Protein AF-A0A533WLJ4-F1 (afdb_monomer)

Mean predicted aligned error: 11.66 Å

Radius of gyration: 16.42 Å; Cα contacts (8 Å, |Δi|>4): 34; chains: 1; bounding box: 49×29×37 Å

Sequence (74 aa):
DDPAADKYPSCAACWKEWTTYAVTVMNELRLDMSLPEHRKALRKYERAFFGLEKGIGEIEKKPDNPEGQHGHHH

Foldseek 3Di:
DDVVPVVAPDDPVLVVVLVVVLVVVCVVVVQDPVDPVSVVVSVVVVCVSSVVDPPPDDPPPPPPDDDDDDDDDD

Nearest PDB structures (foldseek):
  1yhd-assembly1_A  TM=7.014E-01  e=3.119E-02  Escherichia coli
  1t07-assembly1_A  TM=8.263E-01  e=1.343E-01  Pseudomonas aeruginosa

pLDDT: mean 74.48, std 18.74, range [39.53, 94.44]

Secondary structure (DSSP, 8-state):
--TTGGGSS--HHHHHHHHHHHHHHHHHTT--TTSHHHHHHHHHHHHHHTT-STTS------------------

Structure (mmCIF, N/CA/C/O backbone):
data_AF-A0A533WLJ4-F1
#
_entry.id   AF-A0A533WLJ4-F1
#
loop_
_atom_site.group_PDB
_atom_site.id
_atom_site.type_symbol
_atom_site.label_atom_id
_atom_site.label_alt_id
_atom_site.label_comp_id
_atom_site.label_asym_id
_atom_site.label_entity_id
_atom_site.label_seq_id
_atom_site.pdbx_PDB_ins_code
_atom_site.Cartn_x
_atom_site.Cartn_y
_atom_site.Cartn_z
_atom_site.occupancy
_atom_site.B_iso_or_equiv
_atom_site.auth_seq_id
_atom_site.auth_comp_id
_atom_site.auth_asym_id
_atom_site.auth_atom_id
_atom_site.pdbx_PDB_model_num
ATOM 1 N N . ASP A 1 1 ? 1.132 -15.410 -8.191 1.00 56.62 1 ASP A N 1
ATOM 2 C CA . ASP A 1 1 ? 0.682 -14.142 -8.772 1.00 56.62 1 ASP A CA 1
ATOM 3 C C . ASP A 1 1 ? -0.353 -13.535 -7.845 1.00 56.62 1 ASP A C 1
ATOM 5 O O . ASP A 1 1 ? -1.150 -14.299 -7.304 1.00 56.62 1 ASP A O 1
ATOM 9 N N . ASP A 1 2 ? -0.261 -12.240 -7.549 1.00 67.00 2 ASP A N 1
ATOM 10 C CA . ASP A 1 2 ? -1.197 -11.583 -6.631 1.00 67.00 2 ASP A CA 1
ATOM 11 C C . ASP A 1 2 ? -2.381 -11.054 -7.455 1.00 67.00 2 ASP A C 1
ATOM 13 O O . ASP A 1 2 ? -2.182 -10.149 -8.263 1.00 67.00 2 ASP A O 1
ATOM 17 N N . PRO A 1 3 ? -3.612 -11.566 -7.276 1.00 75.50 3 PRO A N 1
ATOM 18 C CA . PRO A 1 3 ? -4.760 -11.169 -8.096 1.00 75.50 3 PRO A CA 1
ATOM 19 C C . PRO A 1 3 ? -5.163 -9.695 -7.908 1.00 75.50 3 PRO A C 1
ATOM 21 O O . PRO A 1 3 ? -6.046 -9.191 -8.605 1.00 75.50 3 PRO A O 1
ATOM 24 N N . ALA A 1 4 ? -4.575 -8.981 -6.940 1.00 72.44 4 ALA A N 1
ATOM 25 C CA . ALA A 1 4 ? -4.730 -7.537 -6.840 1.00 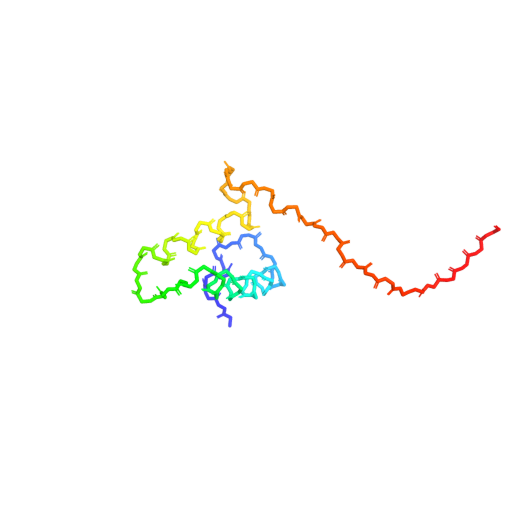72.44 4 ALA A CA 1
ATOM 26 C C . ALA A 1 4 ? -3.859 -6.776 -7.853 1.00 72.44 4 ALA A C 1
ATOM 28 O O . ALA A 1 4 ? -4.262 -5.679 -8.241 1.00 72.44 4 ALA A O 1
ATOM 29 N N . ALA A 1 5 ? -2.741 -7.349 -8.314 1.00 76.00 5 ALA A N 1
ATOM 30 C CA . ALA A 1 5 ? -1.847 -6.738 -9.299 1.00 76.00 5 ALA A CA 1
ATOM 31 C C . ALA A 1 5 ? -2.549 -6.506 -10.645 1.00 76.00 5 ALA A C 1
ATOM 33 O O . ALA A 1 5 ? -2.400 -5.439 -11.235 1.00 76.00 5 ALA A O 1
ATOM 34 N N . ASP A 1 6 ? -3.407 -7.444 -11.063 1.00 77.44 6 ASP A N 1
ATOM 35 C CA . ASP A 1 6 ? -4.186 -7.380 -12.313 1.00 77.44 6 ASP A CA 1
ATOM 36 C C . ASP A 1 6 ? -5.135 -6.174 -12.392 1.00 77.44 6 ASP A C 1
ATOM 38 O O . ASP A 1 6 ? -5.600 -5.793 -13.466 1.00 77.44 6 ASP A O 1
ATOM 42 N N . LYS A 1 7 ? -5.456 -5.558 -11.247 1.00 76.81 7 LYS A N 1
ATOM 43 C CA . LYS A 1 7 ? -6.347 -4.391 -11.176 1.00 76.81 7 LYS A CA 1
ATOM 44 C C . LYS A 1 7 ? -5.634 -3.081 -11.499 1.00 76.81 7 LYS A C 1
ATOM 46 O O . LYS A 1 7 ? -6.302 -2.063 -11.677 1.00 76.81 7 LYS A O 1
ATOM 51 N N . TYR A 1 8 ? -4.305 -3.095 -11.546 1.00 74.00 8 TYR A N 1
ATOM 52 C CA . TYR A 1 8 ? -3.483 -1.917 -11.770 1.00 74.00 8 TYR A CA 1
ATOM 53 C C . TYR A 1 8 ? -2.811 -2.004 -13.143 1.00 74.00 8 TYR A C 1
ATOM 55 O O . TYR A 1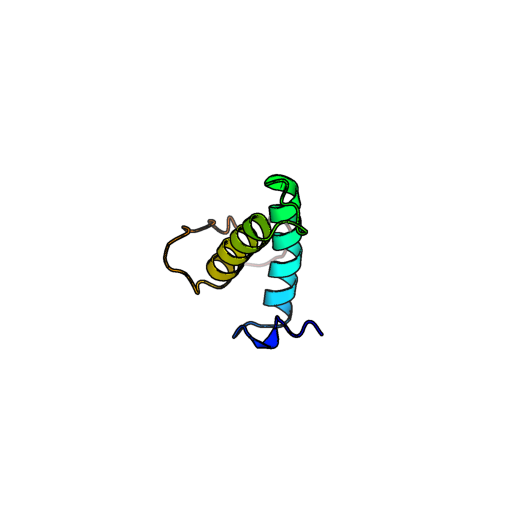 8 ? -2.217 -3.032 -13.460 1.00 74.00 8 TYR A O 1
ATOM 63 N N . PRO A 1 9 ? -2.827 -0.929 -13.955 1.00 74.81 9 PRO A N 1
ATOM 64 C CA . PRO A 1 9 ? -2.073 -0.865 -15.206 1.00 74.81 9 PRO A CA 1
ATOM 65 C C . PRO A 1 9 ? -0.577 -0.658 -14.904 1.00 74.81 9 PRO A C 1
ATOM 67 O O . PRO A 1 9 ? 0.014 0.359 -15.260 1.00 74.81 9 PRO A O 1
ATOM 70 N N . SER A 1 10 ? 0.025 -1.592 -14.169 1.00 71.62 10 SER A N 1
ATOM 71 C CA . SER A 1 10 ? 1.394 -1.517 -13.664 1.00 71.62 10 SER A CA 1
ATOM 72 C C . SER A 1 10 ? 2.184 -2.765 -14.035 1.00 71.62 10 SER A C 1
ATOM 74 O O . SER A 1 10 ? 1.630 -3.844 -14.231 1.00 71.62 10 SER A O 1
ATOM 76 N N . CYS A 1 11 ? 3.500 -2.612 -14.151 1.00 83.12 11 CYS A N 1
ATOM 77 C CA . CYS A 1 11 ? 4.392 -3.720 -14.443 1.00 83.12 11 CYS A CA 1
ATOM 78 C C . CYS A 1 11 ? 4.560 -4.647 -13.223 1.00 83.12 11 CYS A C 1
ATOM 80 O O . CYS A 1 11 ? 4.454 -4.200 -12.082 1.00 83.12 11 CYS A O 1
ATOM 82 N N . ALA A 1 12 ? 4.911 -5.921 -13.433 1.00 81.94 12 ALA A N 1
ATOM 83 C CA . ALA A 1 12 ? 5.144 -6.859 -12.325 1.00 81.94 12 ALA A CA 1
ATOM 84 C C . ALA 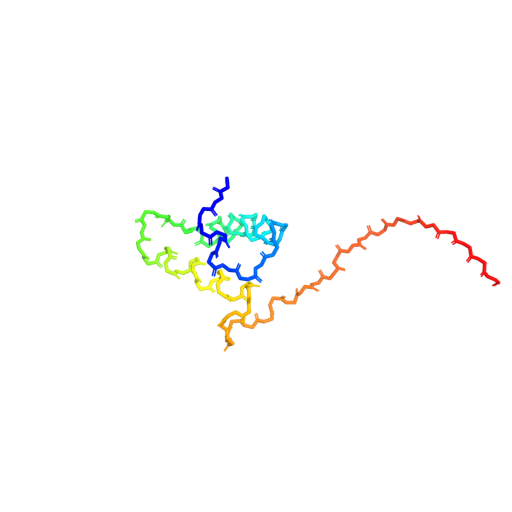A 1 12 ? 6.227 -6.366 -11.336 1.00 81.94 12 ALA A C 1
ATOM 86 O O . ALA A 1 12 ? 6.113 -6.569 -10.127 1.00 81.94 12 ALA A O 1
ATOM 87 N N . ALA A 1 13 ? 7.253 -5.662 -11.832 1.00 84.06 13 ALA A N 1
ATOM 88 C CA . ALA A 1 13 ? 8.269 -5.027 -10.989 1.00 84.06 13 ALA A CA 1
ATOM 89 C C . ALA A 1 13 ? 7.694 -3.871 -10.147 1.00 84.06 13 ALA A C 1
ATOM 91 O O . ALA A 1 13 ? 7.975 -3.776 -8.958 1.00 84.06 13 ALA A O 1
ATOM 92 N N . CYS A 1 14 ? 6.806 -3.070 -10.736 1.00 84.31 14 CYS A N 1
ATOM 93 C CA . CYS A 1 14 ? 6.125 -1.946 -10.106 1.00 84.31 14 CYS A CA 1
ATOM 94 C C . CYS A 1 14 ? 5.238 -2.424 -8.940 1.00 84.31 14 CYS A C 1
ATOM 96 O O . CYS A 1 14 ? 5.219 -1.821 -7.867 1.00 84.31 14 CYS A O 1
ATOM 98 N N . TRP A 1 15 ? 4.537 -3.549 -9.127 1.00 86.69 15 TRP A N 1
ATOM 99 C CA . TRP A 1 15 ? 3.767 -4.189 -8.061 1.00 86.69 15 TRP A CA 1
ATOM 100 C C . TRP A 1 15 ? 4.668 -4.713 -6.936 1.00 86.69 15 TRP A C 1
ATOM 102 O O . TRP A 1 15 ? 4.366 -4.537 -5.757 1.00 86.69 15 TRP A O 1
ATOM 112 N N . LYS A 1 16 ? 5.821 -5.300 -7.278 1.00 88.69 16 LYS A N 1
ATOM 113 C CA . LYS A 1 16 ? 6.803 -5.769 -6.290 1.00 88.69 16 LYS A CA 1
ATOM 114 C C . LYS A 1 16 ? 7.376 -4.618 -5.451 1.00 88.69 16 LYS A C 1
ATOM 116 O O . LYS A 1 16 ? 7.500 -4.751 -4.231 1.00 88.69 16 LYS A O 1
ATOM 121 N N . GLU A 1 17 ? 7.665 -3.479 -6.074 1.00 89.75 17 GLU A N 1
ATOM 122 C CA . GLU A 1 17 ? 8.066 -2.256 -5.366 1.00 89.75 17 GLU A CA 1
ATOM 123 C C . GLU A 1 17 ? 6.971 -1.788 -4.403 1.00 89.75 17 GLU A C 1
ATOM 125 O O . GLU A 1 17 ? 7.251 -1.572 -3.222 1.00 89.75 17 GLU A O 1
ATOM 130 N N . TRP A 1 18 ? 5.716 -1.738 -4.866 1.00 89.44 18 TRP A N 1
ATOM 131 C CA . TRP A 1 18 ? 4.575 -1.417 -4.009 1.00 89.44 18 TRP A CA 1
ATOM 132 C C . TRP A 1 18 ? 4.475 -2.364 -2.810 1.00 89.44 18 TRP A C 1
ATOM 134 O O . TRP A 1 18 ? 4.340 -1.889 -1.690 1.00 89.44 18 TRP A O 1
ATOM 144 N N . THR A 1 19 ? 4.596 -3.685 -2.989 1.00 89.69 19 THR A N 1
ATOM 145 C CA . THR A 1 19 ? 4.502 -4.630 -1.857 1.00 89.69 19 THR A CA 1
ATOM 146 C C . THR A 1 19 ? 5.584 -4.401 -0.802 1.00 89.69 19 THR A C 1
ATOM 148 O O . THR A 1 19 ? 5.303 -4.487 0.392 1.00 89.69 19 THR A O 1
ATOM 151 N N . THR A 1 20 ? 6.800 -4.042 -1.225 1.00 91.44 20 THR A N 1
ATOM 152 C CA . THR A 1 20 ? 7.893 -3.695 -0.305 1.00 91.44 20 THR A CA 1
ATOM 153 C C . THR A 1 20 ? 7.566 -2.409 0.448 1.00 91.44 20 THR A C 1
ATOM 155 O O . THR A 1 20 ? 7.643 -2.362 1.674 1.00 91.44 20 THR A O 1
ATOM 158 N N . TYR A 1 21 ? 7.129 -1.380 -0.279 1.00 90.31 21 TYR A N 1
ATOM 159 C CA . TYR A 1 21 ? 6.748 -0.101 0.305 1.00 90.31 21 TYR A CA 1
ATOM 160 C C . TYR A 1 21 ? 5.540 -0.226 1.248 1.00 90.31 21 TYR A C 1
ATOM 162 O O . TYR A 1 21 ? 5.529 0.370 2.321 1.00 90.31 21 TYR A O 1
ATOM 170 N N . ALA A 1 22 ? 4.556 -1.060 0.909 1.00 90.50 22 ALA A N 1
ATOM 171 C CA . ALA A 1 22 ? 3.380 -1.327 1.727 1.00 90.50 22 ALA A CA 1
ATOM 172 C C . ALA A 1 22 ? 3.759 -1.910 3.095 1.00 90.50 22 ALA A C 1
ATOM 174 O O . ALA A 1 22 ? 3.178 -1.509 4.101 1.00 90.50 22 ALA A O 1
ATOM 175 N N . VAL A 1 23 ? 4.756 -2.803 3.160 1.00 91.19 23 VAL A N 1
ATOM 176 C CA . VAL A 1 23 ? 5.282 -3.321 4.435 1.00 91.19 23 VAL A CA 1
ATOM 177 C C . VAL A 1 23 ? 5.907 -2.205 5.268 1.00 91.19 23 VAL A C 1
ATOM 179 O O . VAL A 1 23 ? 5.622 -2.111 6.462 1.00 91.19 23 VAL A O 1
ATOM 182 N N . THR A 1 24 ? 6.682 -1.314 4.649 1.00 91.19 24 THR A N 1
ATOM 183 C CA . THR A 1 24 ? 7.234 -0.136 5.332 1.00 91.19 24 THR A CA 1
ATOM 184 C C . THR A 1 24 ? 6.125 0.759 5.882 1.00 91.19 24 THR A C 1
ATOM 186 O O . THR A 1 24 ? 6.141 1.092 7.061 1.00 91.19 24 THR A O 1
ATOM 189 N N . VAL A 1 25 ? 5.109 1.083 5.078 1.00 90.19 25 VAL A N 1
ATOM 190 C CA . VAL A 1 25 ? 3.959 1.896 5.511 1.00 90.19 25 VAL A CA 1
ATOM 191 C C . VAL A 1 25 ? 3.215 1.236 6.674 1.00 90.19 25 VAL A C 1
ATOM 193 O O . VAL A 1 25 ? 2.865 1.914 7.639 1.00 90.19 25 VAL A O 1
ATOM 196 N N . MET A 1 26 ? 2.995 -0.082 6.615 1.00 91.12 26 MET A N 1
ATOM 197 C CA . MET A 1 26 ? 2.346 -0.826 7.698 1.00 91.12 26 MET A CA 1
ATOM 198 C C . MET A 1 26 ? 3.146 -0.759 9.002 1.00 91.12 26 MET A C 1
ATOM 200 O O . MET A 1 26 ? 2.553 -0.557 10.060 1.00 91.12 26 MET A O 1
ATOM 204 N N . ASN A 1 27 ? 4.471 -0.885 8.932 1.00 92.25 27 ASN A N 1
ATOM 205 C CA . ASN A 1 27 ? 5.336 -0.864 10.110 1.00 92.25 27 ASN A CA 1
ATOM 206 C C . ASN A 1 27 ? 5.473 0.544 10.710 1.00 92.25 27 ASN A C 1
ATOM 208 O O . ASN A 1 27 ? 5.272 0.714 11.913 1.00 92.25 27 ASN A O 1
ATOM 212 N N . GLU A 1 28 ? 5.752 1.554 9.882 1.00 91.62 28 GLU A N 1
ATOM 213 C CA . GLU A 1 28 ? 5.974 2.939 10.322 1.00 91.62 28 GLU A CA 1
ATOM 214 C C . GLU A 1 28 ? 4.701 3.572 10.901 1.00 91.62 28 GLU A C 1
ATOM 216 O O . GLU A 1 28 ? 4.738 4.221 11.945 1.00 91.62 28 GLU A O 1
ATOM 221 N N . LEU A 1 29 ? 3.545 3.335 10.270 1.00 89.88 29 LEU A N 1
ATOM 222 C CA . LEU A 1 29 ? 2.252 3.843 10.748 1.00 89.88 29 LEU A CA 1
ATOM 223 C C . LEU A 1 29 ? 1.564 2.901 11.748 1.00 89.88 29 LEU A C 1
ATOM 225 O O . LEU A 1 29 ? 0.466 3.207 12.212 1.00 89.88 29 LEU A O 1
ATOM 229 N N . ARG A 1 30 ? 2.187 1.757 12.067 1.00 92.44 30 ARG A N 1
ATOM 230 C CA . ARG A 1 30 ? 1.636 0.688 12.919 1.00 92.44 30 ARG A CA 1
ATOM 231 C C . ARG A 1 30 ? 0.210 0.287 12.525 1.00 92.44 30 ARG A C 1
ATOM 233 O O . ARG A 1 30 ? -0.691 0.201 13.360 1.00 92.44 30 ARG A O 1
ATOM 240 N N . LEU A 1 31 ? 0.006 0.042 11.232 1.00 93.19 31 LEU A N 1
ATOM 241 C CA . LEU A 1 31 ? -1.288 -0.368 10.697 1.00 93.19 31 LEU A CA 1
ATOM 242 C C . LEU A 1 31 ? -1.584 -1.824 11.055 1.00 93.19 31 LEU A C 1
ATOM 244 O O . LEU A 1 31 ? -0.961 -2.758 10.562 1.00 93.19 31 LEU A O 1
ATOM 248 N N . ASP A 1 32 ? -2.612 -2.015 11.866 1.00 91.75 32 ASP A N 1
ATOM 249 C CA . ASP A 1 32 ? -3.243 -3.316 12.073 1.00 91.75 32 ASP A CA 1
ATOM 250 C C . ASP A 1 32 ? -4.148 -3.700 10.885 1.00 91.75 32 ASP A C 1
ATOM 252 O O . ASP A 1 32 ? -5.232 -3.144 10.702 1.00 91.75 32 ASP A O 1
ATOM 256 N N . MET A 1 33 ? -3.727 -4.691 10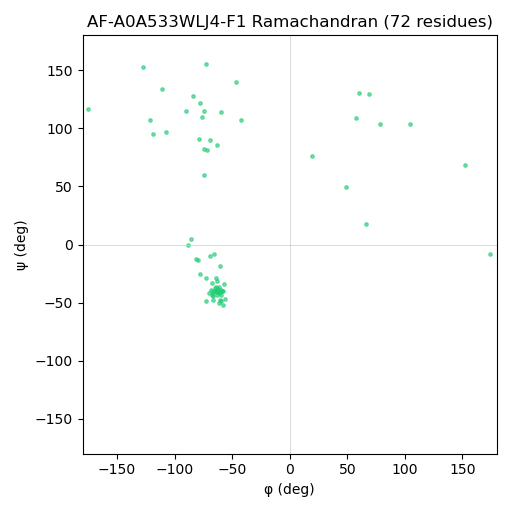.097 1.00 89.81 33 MET A N 1
ATOM 257 C CA . MET A 1 33 ? -4.456 -5.183 8.921 1.00 89.81 33 MET A CA 1
ATOM 258 C C . MET A 1 33 ? -5.761 -5.919 9.245 1.00 89.81 33 MET A C 1
ATOM 260 O O . MET A 1 33 ? -6.555 -6.172 8.332 1.00 89.81 33 MET A O 1
ATOM 264 N N . SER A 1 34 ? -6.025 -6.237 10.515 1.00 92.44 34 SER A N 1
ATOM 265 C CA . SER A 1 34 ? -7.322 -6.752 10.959 1.00 92.44 34 SER A CA 1
ATOM 266 C C . SER A 1 34 ? -8.392 -5.653 10.972 1.00 92.44 34 SER A C 1
ATOM 268 O O . SER A 1 34 ? -9.563 -5.932 10.679 1.00 92.44 34 SER A O 1
ATOM 270 N N . LEU A 1 35 ? -7.991 -4.393 11.176 1.00 93.62 35 LEU A N 1
ATOM 271 C CA . LEU A 1 35 ? -8.896 -3.254 11.260 1.00 93.62 35 LEU A CA 1
ATOM 272 C C . LEU A 1 35 ? -9.251 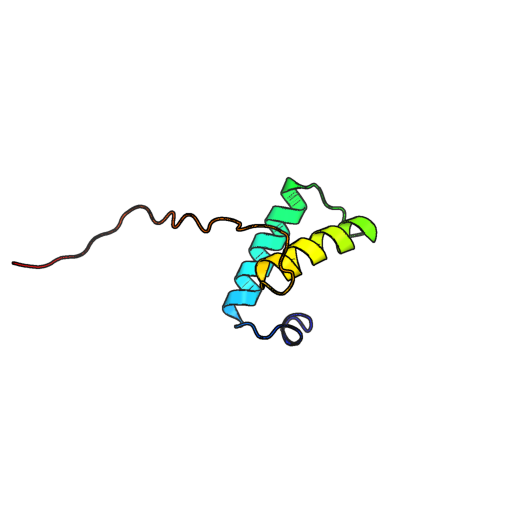-2.714 9.862 1.00 93.62 35 LEU A C 1
ATOM 274 O O . LEU A 1 35 ? -8.368 -2.401 9.055 1.00 93.62 35 LEU A O 1
ATOM 278 N N . PRO A 1 36 ? -10.550 -2.555 9.541 1.00 93.38 36 PRO A N 1
ATOM 279 C CA . PRO A 1 36 ? -10.982 -2.074 8.226 1.00 93.38 36 PRO A CA 1
ATOM 280 C C . PRO A 1 36 ? -10.500 -0.649 7.934 1.00 93.38 36 PRO A C 1
ATOM 282 O O . PRO A 1 36 ? -10.228 -0.306 6.783 1.00 93.38 36 PRO A O 1
ATOM 285 N N . GLU A 1 37 ? -10.363 0.167 8.973 1.00 92.94 37 GLU A N 1
ATOM 286 C CA . GLU A 1 37 ? -9.946 1.562 8.874 1.00 92.94 37 GLU A CA 1
ATOM 287 C C . GLU A 1 37 ? -8.471 1.687 8.471 1.00 92.94 37 GLU A C 1
ATOM 289 O O . GLU A 1 37 ? -8.128 2.446 7.563 1.00 92.94 37 GLU A O 1
ATOM 294 N N . HIS A 1 38 ? -7.613 0.840 9.039 1.00 94.44 38 HIS A N 1
ATOM 295 C CA . HIS A 1 38 ? -6.202 0.746 8.673 1.00 94.44 38 HIS A CA 1
ATOM 296 C C . HIS A 1 38 ? -6.004 0.181 7.266 1.00 94.44 38 HIS A C 1
ATOM 298 O O . HIS A 1 38 ? -5.207 0.713 6.493 1.00 94.44 38 HIS A O 1
ATOM 304 N N . ARG A 1 39 ? -6.797 -0.824 6.866 1.00 92.81 39 ARG A N 1
ATOM 305 C CA . ARG A 1 39 ? -6.799 -1.300 5.473 1.00 92.81 39 ARG A CA 1
ATOM 306 C C . ARG A 1 39 ? -7.168 -0.180 4.499 1.00 92.81 39 ARG A C 1
ATOM 308 O O . ARG A 1 39 ? -6.561 -0.068 3.437 1.00 92.81 39 ARG A O 1
ATOM 315 N N . LYS A 1 40 ? -8.133 0.676 4.854 1.00 90.94 40 LYS A N 1
ATOM 316 C CA . LYS A 1 40 ? -8.503 1.849 4.046 1.00 90.94 40 LYS A CA 1
ATOM 317 C C . LYS A 1 40 ? -7.364 2.870 3.973 1.00 90.94 40 LYS A C 1
ATOM 319 O O . LYS A 1 40 ? -7.160 3.443 2.906 1.00 90.94 40 LYS A O 1
ATOM 324 N N . ALA A 1 41 ? -6.615 3.073 5.058 1.00 90.88 41 ALA A N 1
ATOM 325 C CA . ALA A 1 41 ? -5.425 3.922 5.058 1.00 90.88 41 ALA A CA 1
ATOM 326 C C . ALA A 1 41 ? -4.352 3.384 4.098 1.00 90.88 41 ALA A C 1
ATOM 328 O O . ALA A 1 41 ? -3.927 4.117 3.209 1.00 90.88 41 ALA A O 1
ATOM 329 N N . LEU A 1 42 ? -4.002 2.094 4.178 1.00 91.12 42 LEU A N 1
ATOM 330 C CA . LEU A 1 42 ? -3.030 1.476 3.266 1.00 91.12 42 LEU A CA 1
ATOM 331 C C . LEU A 1 42 ? -3.456 1.598 1.791 1.00 91.12 42 LEU A C 1
ATOM 333 O O . LEU A 1 42 ? -2.637 1.915 0.933 1.00 91.12 42 LEU A O 1
ATOM 337 N N . ARG A 1 43 ? -4.753 1.433 1.491 1.00 88.50 43 ARG A N 1
ATOM 338 C C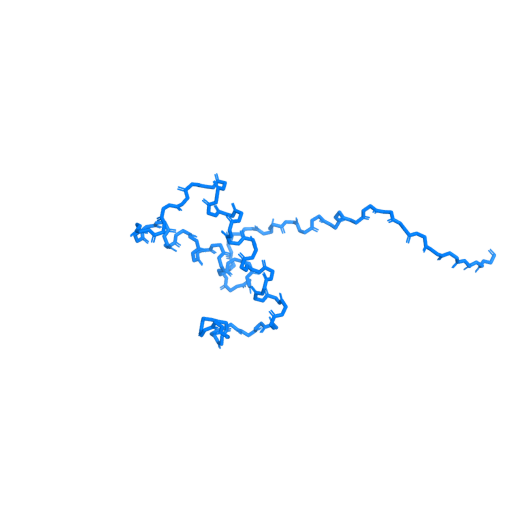A . ARG A 1 43 ? -5.302 1.613 0.133 1.00 88.50 43 ARG A CA 1
ATOM 339 C C . ARG A 1 43 ? -5.178 3.045 -0.393 1.00 88.50 43 ARG A C 1
ATOM 341 O O . ARG A 1 43 ? -5.075 3.224 -1.601 1.00 88.50 43 ARG A O 1
ATOM 348 N N . LYS A 1 44 ? -5.171 4.068 0.469 1.00 88.69 44 LYS A N 1
ATOM 349 C CA . LYS A 1 44 ? -4.888 5.446 0.030 1.00 88.69 44 LYS A CA 1
ATOM 350 C C . LYS A 1 44 ? -3.444 5.583 -0.446 1.00 88.69 44 LYS A C 1
ATOM 352 O O . LYS A 1 44 ? -3.219 6.141 -1.514 1.00 88.69 44 LYS A O 1
ATOM 357 N N . TYR A 1 45 ? -2.492 5.017 0.298 1.00 88.75 45 TYR A N 1
ATOM 358 C CA . TYR A 1 45 ? -1.088 4.976 -0.121 1.00 88.75 45 TYR A CA 1
ATOM 359 C C . TYR A 1 45 ? -0.900 4.151 -1.397 1.00 88.75 45 TYR A C 1
ATOM 361 O O . TYR A 1 45 ? -0.137 4.564 -2.259 1.00 88.75 45 TYR A O 1
ATOM 369 N N . GLU A 1 46 ? -1.647 3.055 -1.565 1.00 87.69 46 GLU A N 1
ATOM 370 C CA . GLU A 1 46 ? -1.641 2.244 -2.795 1.00 87.69 46 GLU A CA 1
ATOM 371 C C . GLU A 1 46 ? -2.028 3.088 -4.011 1.00 87.69 46 GLU A C 1
ATOM 373 O O . GLU A 1 46 ? -1.301 3.163 -5.000 1.00 87.69 46 GLU A O 1
ATOM 378 N N . ARG A 1 47 ? -3.160 3.793 -3.922 1.00 85.25 47 ARG A N 1
ATOM 379 C CA . ARG A 1 47 ? -3.651 4.641 -5.015 1.00 85.25 47 ARG A CA 1
ATOM 380 C C . ARG A 1 47 ? -2.748 5.847 -5.260 1.00 85.25 47 ARG A C 1
ATOM 382 O O . ARG A 1 47 ? -2.608 6.251 -6.411 1.00 85.25 47 ARG A O 1
ATOM 389 N N . ALA A 1 48 ? -2.126 6.394 -4.217 1.00 85.06 48 ALA A N 1
ATOM 390 C CA . ALA A 1 48 ? -1.138 7.461 -4.337 1.00 85.06 48 ALA A CA 1
ATOM 391 C C . ALA A 1 48 ? 0.148 6.978 -5.030 1.00 85.06 48 ALA A C 1
ATOM 393 O O . ALA A 1 48 ? 0.632 7.645 -5.939 1.00 85.06 48 ALA A O 1
ATOM 394 N N . PHE A 1 49 ? 0.652 5.791 -4.673 1.00 85.62 49 PHE A N 1
ATOM 395 C CA . PHE A 1 49 ? 1.859 5.195 -5.253 1.00 85.62 49 PHE A CA 1
ATOM 396 C C . PHE A 1 49 ? 1.723 4.967 -6.763 1.00 85.62 49 PHE A C 1
ATOM 398 O O . PHE A 1 49 ? 2.639 5.264 -7.527 1.00 85.62 49 PHE A O 1
ATOM 405 N N . PHE A 1 50 ? 0.549 4.508 -7.209 1.00 84.62 50 PHE A N 1
ATOM 406 C CA . PHE A 1 50 ? 0.240 4.334 -8.632 1.00 84.62 50 PHE A CA 1
ATOM 407 C C . PHE A 1 50 ? -0.295 5.605 -9.317 1.00 84.62 50 PHE A C 1
ATOM 409 O O . PHE A 1 50 ? -0.687 5.550 -10.481 1.00 84.62 50 PHE A O 1
ATOM 416 N N . GLY A 1 51 ? -0.343 6.748 -8.622 1.00 79.69 51 GLY A N 1
ATOM 417 C CA . GLY A 1 51 ? -0.798 8.024 -9.186 1.00 79.69 51 GLY A CA 1
ATOM 418 C C . GLY A 1 51 ? -2.283 8.066 -9.576 1.00 79.69 51 GLY A C 1
ATOM 419 O O . GLY A 1 51 ? -2.699 8.937 -10.338 1.00 79.69 51 GLY A O 1
ATOM 420 N N . LEU A 1 52 ? -3.099 7.140 -9.063 1.00 74.69 52 LEU A N 1
ATOM 421 C CA . LEU A 1 52 ? -4.540 7.061 -9.330 1.00 74.69 52 LEU A CA 1
ATOM 422 C C . LEU A 1 52 ? -5.358 8.050 -8.488 1.00 74.69 52 LEU A C 1
ATOM 424 O O . LEU A 1 52 ? -6.535 8.273 -8.770 1.00 74.69 52 LEU A O 1
ATOM 428 N N . GLU A 1 53 ? -4.751 8.647 -7.460 1.00 62.81 53 GLU A N 1
ATOM 429 C CA . GLU A 1 53 ? -5.356 9.687 -6.629 1.00 62.81 53 GLU A CA 1
ATOM 430 C C . GLU A 1 53 ? -4.488 10.959 -6.695 1.00 62.81 53 GLU A C 1
ATOM 432 O O . GLU A 1 53 ? -3.389 11.014 -6.145 1.00 62.81 53 GLU A O 1
ATOM 437 N N . LYS A 1 54 ? -4.971 11.994 -7.400 1.00 52.91 54 LYS A N 1
ATOM 438 C CA . LYS A 1 54 ? -4.350 13.331 -7.452 1.00 52.91 54 LYS A CA 1
ATOM 439 C C . LYS A 1 54 ? -4.564 14.039 -6.109 1.00 52.91 54 LYS A C 1
ATOM 441 O O . LYS A 1 54 ? -5.512 14.807 -5.981 1.00 52.91 54 LYS A O 1
ATOM 446 N N . GLY A 1 55 ? -3.760 13.768 -5.085 1.00 49.09 55 GLY A N 1
ATOM 447 C CA . GLY A 1 55 ? -3.947 14.502 -3.825 1.00 49.09 55 GLY A CA 1
ATOM 448 C C . GLY A 1 55 ? -3.127 14.090 -2.614 1.00 49.09 55 GLY A C 1
ATOM 449 O O . GLY A 1 55 ? -3.146 14.817 -1.627 1.00 49.09 55 GLY A O 1
ATOM 450 N N . ILE A 1 56 ? -2.388 12.985 -2.660 1.00 49.75 56 ILE A N 1
ATOM 451 C CA . ILE A 1 56 ? -1.399 12.681 -1.622 1.00 49.75 56 ILE A CA 1
ATOM 452 C C . ILE A 1 56 ? -0.053 12.917 -2.285 1.00 49.75 56 ILE A C 1
ATOM 454 O O . ILE A 1 56 ? 0.381 12.120 -3.113 1.00 49.75 56 ILE A O 1
ATOM 458 N N . GLY A 1 57 ? 0.464 14.122 -2.038 1.00 45.00 57 GLY A N 1
ATOM 459 C C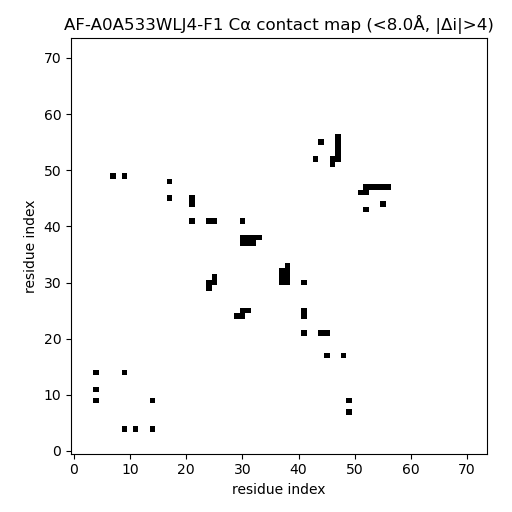A . GLY A 1 57 ? 1.585 14.726 -2.740 1.00 45.00 57 GLY A CA 1
ATOM 460 C C . GLY A 1 57 ? 2.757 13.776 -2.908 1.00 45.00 57 GLY A C 1
ATOM 461 O O . GLY A 1 57 ?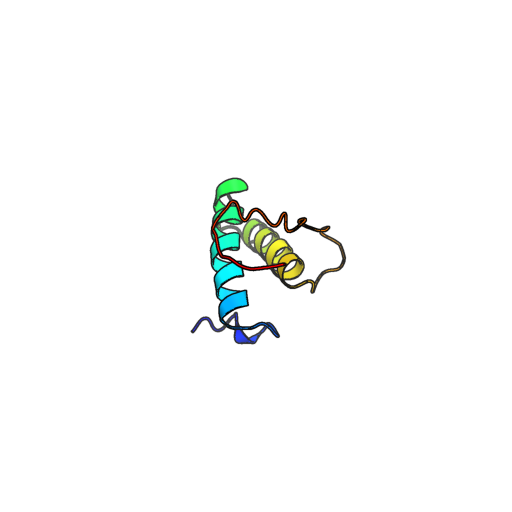 3.071 13.008 -2.003 1.00 45.00 57 GLY A O 1
ATOM 462 N N . GLU A 1 58 ? 3.348 13.855 -4.099 1.00 46.66 58 GLU A N 1
ATOM 463 C CA . GLU A 1 58 ? 4.794 13.864 -4.307 1.00 46.66 58 GLU A CA 1
ATOM 464 C C . GLU A 1 58 ? 5.576 13.311 -3.110 1.00 46.66 58 GLU A C 1
ATOM 466 O O . GLU A 1 58 ? 6.163 14.040 -2.314 1.00 46.66 58 GLU A O 1
ATOM 471 N N . ILE A 1 59 ? 5.584 11.986 -2.962 1.00 50.59 59 ILE A N 1
ATOM 472 C CA . ILE A 1 59 ? 6.711 11.355 -2.292 1.00 50.59 59 ILE A CA 1
ATOM 473 C C . ILE A 1 59 ? 7.832 11.554 -3.299 1.00 50.59 59 ILE A C 1
ATOM 475 O O . ILE A 1 59 ? 7.954 10.783 -4.252 1.00 50.59 59 ILE A O 1
ATOM 479 N N . GLU A 1 60 ? 8.540 12.678 -3.161 1.00 47.09 60 GLU A N 1
ATOM 480 C CA . GLU A 1 60 ? 9.766 12.974 -3.882 1.00 47.09 60 GLU A CA 1
ATOM 481 C C . GLU A 1 60 ? 10.589 11.690 -3.891 1.00 47.09 60 GLU A C 1
ATOM 483 O O . GLU A 1 60 ? 11.119 11.252 -2.865 1.00 47.09 60 GLU A O 1
ATOM 488 N N . LYS A 1 61 ? 10.664 11.053 -5.062 1.00 47.56 61 LYS A N 1
ATOM 489 C CA . LYS A 1 61 ? 11.678 10.050 -5.341 1.00 47.56 61 LYS A CA 1
ATOM 490 C C . LYS A 1 61 ? 12.997 10.801 -5.271 1.00 47.56 61 LYS A C 1
ATOM 492 O O . LYS A 1 61 ? 13.470 11.288 -6.290 1.00 47.56 61 LYS A O 1
ATOM 497 N N . LYS A 1 62 ? 13.569 10.946 -4.076 1.00 44.81 62 LYS A N 1
ATOM 498 C CA . LYS A 1 62 ? 14.988 11.252 -3.945 1.00 44.81 62 LYS A CA 1
ATOM 499 C C . LYS A 1 62 ? 15.711 10.097 -4.635 1.00 44.81 62 LYS A C 1
ATOM 501 O O . LYS A 1 62 ? 15.577 8.965 -4.165 1.00 44.81 62 LYS A O 1
ATOM 506 N N . PRO A 1 63 ? 16.415 10.330 -5.754 1.00 47.81 63 PRO A N 1
ATOM 507 C CA . PRO A 1 63 ? 17.288 9.317 -6.304 1.00 47.81 63 PRO A CA 1
ATOM 508 C C . PRO A 1 63 ? 18.520 9.286 -5.399 1.00 47.81 63 PRO A C 1
ATOM 510 O O . PRO A 1 63 ? 19.518 9.945 -5.669 1.00 47.81 63 PRO A O 1
ATOM 513 N N . ASP A 1 64 ? 18.429 8.576 -4.277 1.00 48.22 64 ASP A N 1
ATOM 514 C CA . ASP A 1 64 ? 19.622 8.158 -3.554 1.00 48.22 64 ASP A CA 1
ATOM 515 C C . ASP A 1 64 ? 20.177 6.938 -4.291 1.00 48.22 64 ASP A C 1
ATOM 517 O O . ASP A 1 64 ? 19.746 5.806 -4.086 1.00 48.22 64 ASP A O 1
ATOM 521 N N . ASN A 1 65 ? 21.067 7.194 -5.247 1.00 49.75 65 ASN A N 1
ATOM 522 C CA . ASN A 1 65 ? 22.027 6.191 -5.676 1.00 49.75 65 ASN A CA 1
ATOM 523 C C . ASN A 1 65 ? 23.428 6.747 -5.403 1.00 49.75 65 ASN A C 1
ATOM 525 O O . ASN A 1 65 ? 23.946 7.510 -6.226 1.00 49.75 65 ASN A O 1
ATOM 529 N N . PRO A 1 66 ? 24.035 6.414 -4.252 1.00 57.31 66 PRO A N 1
ATOM 530 C CA . PRO A 1 66 ? 25.427 6.708 -4.008 1.00 57.31 66 PRO A CA 1
ATOM 531 C C . PRO A 1 66 ? 26.290 5.684 -4.759 1.00 57.31 66 PRO A C 1
ATOM 533 O O . PRO A 1 66 ? 26.191 4.483 -4.542 1.00 57.31 66 PRO A O 1
ATOM 536 N N . GLU A 1 67 ? 27.146 6.226 -5.626 1.00 47.69 67 GLU A N 1
ATOM 537 C CA . GLU A 1 67 ? 28.466 5.704 -6.009 1.00 47.69 67 GLU A CA 1
ATOM 538 C C . GLU A 1 67 ? 28.566 4.409 -6.845 1.00 47.69 67 GLU A C 1
ATOM 540 O O . GLU A 1 67 ? 28.068 3.347 -6.490 1.00 47.69 67 GLU A O 1
ATOM 545 N N . GLY A 1 68 ? 29.348 4.476 -7.938 1.00 43.03 68 GLY A N 1
ATOM 546 C CA . GLY A 1 68 ? 29.913 3.270 -8.561 1.00 43.03 68 GLY A CA 1
ATOM 547 C C . GLY A 1 68 ? 30.209 3.304 -10.066 1.00 43.03 68 GLY A C 1
ATOM 548 O O . GLY A 1 68 ? 29.596 2.560 -10.814 1.00 43.03 68 GLY A O 1
ATOM 549 N N . GLN A 1 69 ? 31.198 4.106 -10.481 1.00 47.38 69 GLN A N 1
ATOM 550 C CA . GLN A 1 69 ? 32.262 3.711 -11.429 1.00 47.38 69 GLN A CA 1
ATOM 551 C C . GLN A 1 69 ? 31.891 3.192 -12.848 1.00 47.38 69 GLN A C 1
ATOM 553 O O . GLN A 1 69 ? 31.544 2.032 -13.025 1.00 47.38 69 GLN A O 1
ATOM 558 N N . HIS A 1 70 ? 32.152 4.005 -13.886 1.00 45.19 70 HIS A N 1
ATOM 559 C CA . HIS A 1 70 ? 32.966 3.606 -15.057 1.00 45.19 70 HIS A CA 1
ATOM 560 C C . HIS A 1 70 ? 33.198 4.768 -16.048 1.00 45.19 70 HIS A C 1
ATOM 562 O O . HIS A 1 70 ? 32.264 5.262 -16.662 1.00 45.19 70 HIS A O 1
ATOM 568 N N . GLY A 1 71 ? 34.471 5.149 -16.208 1.00 45.75 71 GLY A N 1
ATOM 569 C CA . GLY A 1 71 ?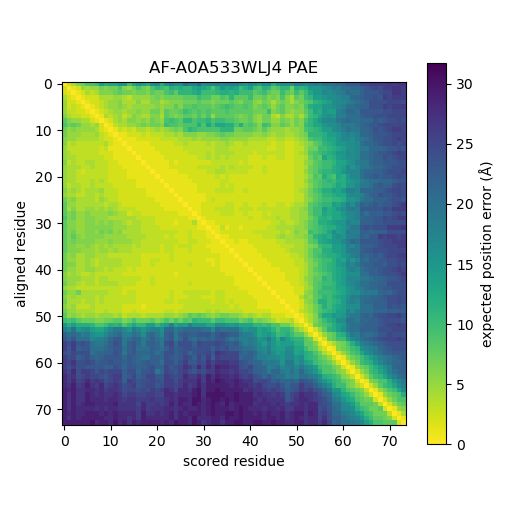 35.174 5.232 -17.496 1.00 45.75 71 GLY A CA 1
ATOM 570 C C . GLY A 1 71 ? 34.696 6.159 -18.629 1.00 45.75 71 GLY A C 1
ATOM 571 O O . GLY A 1 71 ? 33.610 6.008 -19.169 1.00 45.75 71 GLY A O 1
ATOM 572 N N . HIS A 1 72 ? 35.686 6.910 -19.131 1.00 44.12 72 HIS A N 1
ATOM 573 C CA . HIS A 1 72 ? 35.954 7.263 -20.537 1.00 44.12 72 HIS A CA 1
ATOM 574 C C . HIS A 1 72 ? 35.627 8.689 -21.046 1.00 44.12 72 HIS A C 1
ATOM 576 O O . HIS A 1 72 ? 34.511 9.000 -21.438 1.00 44.12 72 HIS A O 1
ATOM 582 N N . HIS A 1 73 ? 36.723 9.457 -21.183 1.00 41.28 73 HIS A N 1
ATOM 583 C CA . HIS A 1 73 ? 37.197 10.084 -22.431 1.00 41.28 73 HIS A CA 1
ATOM 584 C C . HIS A 1 73 ? 36.504 11.374 -22.914 1.00 41.28 73 HIS A C 1
ATOM 586 O O . HIS A 1 73 ? 35.450 11.316 -23.538 1.00 41.28 73 HIS A O 1
ATOM 592 N N . HIS A 1 74 ? 37.161 12.526 -22.726 1.00 39.53 74 HIS A N 1
ATOM 593 C CA . HIS A 1 74 ? 37.974 13.202 -23.757 1.00 39.53 74 HIS A CA 1
ATOM 594 C C . HIS A 1 74 ? 38.837 14.305 -23.125 1.00 39.53 74 HIS A C 1
ATOM 596 O O . HIS A 1 74 ? 38.325 14.995 -22.216 1.00 39.53 74 HIS A O 1
#

Solvent-accessible surface area (backbone atoms only — not comparable to full-atom values): 4913 Å² total; per-residue (Å²): 134,62,82,69,52,80,78,45,102,62,52,76,67,56,49,52,51,48,56,56,51,49,52,50,53,32,62,76,69,63,47,53,76,87,41,70,68,40,45,54,52,54,49,50,53,52,34,31,75,73,64,75,41,94,78,62,71,82,76,73,79,72,84,83,76,84,86,80,88,81,88,84,89,135